Protein AF-A0A3D2MP06-F1 (afdb_monomer_lite)

Secondary structure (DSSP, 8-state):
-HHHHHHHHHT-S--EEEESS--TTGGG-SEEEEBPPTTT--EEEE-TTS-EEEE---SPPPTT-B-HHHHHHHHHHHH-

Sequence (80 aa):
DQHTVEQALRGLDLFVVTDFFLSETAELADIVLPGSVWAEDEGTVTSLEGRVIKYNKAVEPPGEARVDWHIVCELARRLG

Foldseek 3Di:
DVVVVLVVLLPDPAFEEEDCDCDPSNVSGPYYAHEADPQQAWDWDADPVGDTDTDHHNDHGPDRYDHPVVVVVVVVVVVD

Radius of gyration: 15.5 Å; chains: 1; bounding box: 38×27×38 Å

pLDDT: mean 95.88, std 2.02, range [86.12, 98.25]

Structure (mmCIF, N/CA/C/O backbone):
data_AF-A0A3D2MP06-F1
#
_entry.id   AF-A0A3D2MP06-F1
#
loop_
_atom_site.group_PDB
_atom_site.id
_atom_site.type_symbol
_atom_site.label_atom_id
_atom_site.label_alt_id
_atom_site.label_comp_id
_atom_site.label_asym_id
_atom_site.label_entity_id
_atom_site.label_seq_id
_atom_site.pdbx_PDB_ins_code
_atom_site.Cartn_x
_atom_site.Cartn_y
_atom_site.Cartn_z
_atom_site.occupancy
_atom_site.B_iso_or_equiv
_atom_site.auth_seq_id
_atom_site.auth_comp_id
_atom_site.auth_asym_id
_atom_site.auth_atom_id
_atom_site.pdbx_PDB_model_num
ATOM 1 N N . ASP A 1 1 ? 7.324 2.916 20.895 1.00 86.12 1 ASP A N 1
ATOM 2 C CA . ASP A 1 1 ? 6.846 1.847 21.787 1.00 86.12 1 ASP A CA 1
ATOM 3 C C . ASP A 1 1 ? 5.700 1.139 21.079 1.00 86.12 1 ASP A C 1
ATOM 5 O O . ASP A 1 1 ? 4.818 1.825 20.576 1.00 86.12 1 ASP A O 1
ATOM 9 N N . GLN A 1 2 ? 5.768 -0.187 20.954 1.00 89.62 2 GLN A N 1
ATOM 10 C CA . GLN A 1 2 ? 4.807 -0.985 20.181 1.00 89.62 2 GLN A CA 1
ATOM 11 C C . GLN A 1 2 ? 3.393 -0.867 20.761 1.00 89.62 2 GLN A C 1
ATOM 13 O O . GLN A 1 2 ? 2.436 -0.699 20.010 1.00 89.62 2 GLN A O 1
ATOM 18 N N . HIS A 1 3 ? 3.275 -0.850 22.091 1.00 92.62 3 HIS A N 1
ATOM 19 C CA . HIS A 1 3 ? 1.987 -0.739 22.769 1.00 92.62 3 HIS A CA 1
ATOM 20 C C . HIS A 1 3 ? 1.301 0.602 22.479 1.00 92.62 3 HIS A C 1
ATOM 22 O O . HIS A 1 3 ? 0.117 0.647 22.155 1.00 92.62 3 HIS A O 1
ATOM 28 N N . THR A 1 4 ? 2.067 1.694 22.510 1.00 96.31 4 THR A N 1
ATOM 29 C CA . THR A 1 4 ? 1.576 3.026 22.128 1.00 96.31 4 THR A CA 1
ATOM 30 C C . THR A 1 4 ? 1.015 3.058 20.694 1.00 96.31 4 THR A C 1
ATOM 32 O O . THR A 1 4 ? -0.022 3.676 20.463 1.00 96.31 4 THR A O 1
ATOM 35 N N . VAL A 1 5 ? 1.665 2.389 19.731 1.00 95.62 5 VAL A N 1
ATOM 36 C CA . VAL A 1 5 ? 1.192 2.338 18.331 1.00 95.62 5 VAL A CA 1
ATOM 37 C C . VAL A 1 5 ? -0.091 1.519 18.212 1.00 95.62 5 VAL A C 1
ATOM 39 O O . VAL A 1 5 ? -1.037 1.970 17.576 1.00 95.62 5 VAL A O 1
ATOM 42 N N . GLU A 1 6 ? -0.157 0.356 18.860 1.00 95.62 6 GLU A N 1
ATOM 43 C CA . GLU A 1 6 ? -1.353 -0.492 18.835 1.00 95.62 6 GLU A CA 1
ATOM 44 C C . GLU A 1 6 ? -2.582 0.24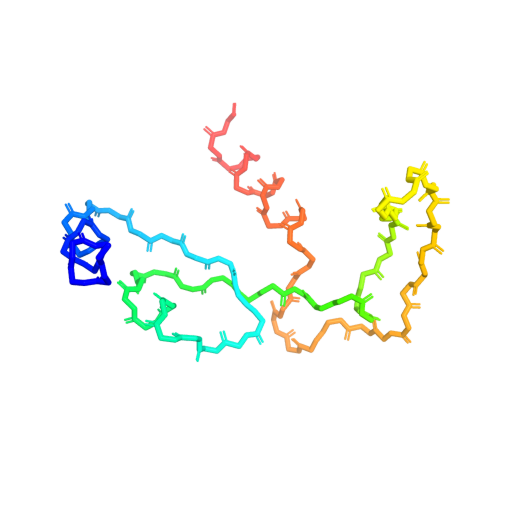3 19.392 1.00 95.62 6 GLU A C 1
ATOM 46 O O . GLU A 1 6 ? -3.646 0.224 18.777 1.00 95.62 6 GLU A O 1
ATOM 51 N N . GLN A 1 7 ? -2.434 0.938 20.526 1.00 96.12 7 GLN A N 1
ATOM 52 C CA . GLN A 1 7 ? -3.526 1.720 21.116 1.00 96.12 7 GLN A CA 1
ATOM 53 C C . GLN A 1 7 ? -4.004 2.837 20.183 1.00 96.12 7 GLN A C 1
ATOM 55 O O . GLN A 1 7 ? -5.205 3.069 20.072 1.00 96.12 7 GLN A O 1
ATOM 60 N N . ALA A 1 8 ? -3.079 3.506 19.490 1.00 96.50 8 ALA A N 1
ATOM 61 C CA . ALA A 1 8 ? -3.432 4.539 18.524 1.00 96.50 8 ALA A CA 1
ATOM 62 C C . ALA A 1 8 ? -4.208 3.963 17.330 1.00 96.50 8 ALA A C 1
ATOM 64 O O . ALA A 1 8 ? -5.217 4.542 16.940 1.00 96.50 8 ALA A O 1
ATOM 65 N N . LEU A 1 9 ? -3.777 2.817 16.789 1.00 96.38 9 LEU A N 1
ATOM 66 C CA . LEU A 1 9 ? -4.455 2.154 15.670 1.00 96.38 9 LEU A CA 1
ATOM 67 C C . LEU A 1 9 ? -5.858 1.670 16.052 1.00 96.38 9 LEU A C 1
ATOM 69 O O . LEU A 1 9 ? -6.802 1.907 15.308 1.00 96.38 9 LEU A O 1
ATOM 73 N N . ARG A 1 10 ? -6.019 1.068 17.238 1.00 94.88 10 ARG A N 1
ATOM 74 C CA . ARG A 1 10 ? -7.333 0.632 17.751 1.00 94.88 10 ARG A CA 1
ATOM 75 C C . ARG A 1 10 ? -8.286 1.787 18.065 1.00 94.88 10 ARG A C 1
ATOM 77 O O . ARG A 1 10 ? -9.485 1.563 18.182 1.00 94.88 10 ARG A O 1
ATOM 84 N N . GLY A 1 11 ? -7.755 2.990 18.273 1.00 95.94 11 GLY A N 1
ATOM 85 C CA . GLY A 1 11 ? -8.538 4.188 18.569 1.00 95.94 11 GLY A CA 1
ATOM 86 C C . GLY A 1 11 ? -9.051 4.931 17.334 1.00 95.94 11 GLY A C 1
ATOM 87 O O . GLY A 1 11 ? -9.715 5.952 17.500 1.00 95.94 11 GLY A O 1
ATOM 88 N N . LEU A 1 12 ? -8.722 4.480 16.119 1.00 97.69 12 LEU A N 1
ATOM 89 C CA . LEU A 1 12 ? -9.216 5.080 14.880 1.00 97.69 12 LEU A CA 1
ATOM 90 C C . LEU A 1 12 ? -10.689 4.712 14.654 1.00 97.69 12 LEU A C 1
ATOM 92 O O . LEU A 1 12 ? -11.079 3.569 14.860 1.00 97.69 12 LEU A O 1
ATOM 96 N N . ASP A 1 13 ? -11.491 5.664 14.166 1.00 98.00 13 ASP A N 1
ATOM 97 C CA . ASP A 1 13 ? -12.891 5.405 13.777 1.00 98.00 13 ASP A CA 1
ATOM 98 C C . ASP A 1 13 ? -13.001 4.464 12.563 1.00 98.00 13 ASP A C 1
ATOM 100 O O . ASP A 1 13 ? -14.034 3.832 12.344 1.00 98.00 13 ASP A O 1
ATOM 104 N N . LEU A 1 14 ? -11.951 4.431 11.739 1.00 97.38 14 LEU A N 1
ATOM 105 C CA . LEU A 1 14 ? -11.807 3.549 10.590 1.00 97.38 14 LEU A CA 1
ATOM 106 C C . LEU A 1 14 ? -10.318 3.343 10.300 1.00 97.38 14 LEU A C 1
ATOM 108 O O . LEU A 1 14 ? -9.602 4.304 9.999 1.00 97.38 14 LEU A O 1
ATOM 112 N N . PHE A 1 15 ? -9.869 2.093 10.319 1.00 97.69 15 PHE A N 1
ATOM 113 C CA . PHE A 1 15 ? -8.523 1.695 9.933 1.00 97.69 15 PHE A CA 1
ATOM 114 C C . PHE A 1 15 ? -8.559 0.753 8.725 1.00 97.69 15 PHE A C 1
ATOM 116 O O . PHE A 1 15 ? -9.067 -0.365 8.792 1.00 97.69 15 PHE A O 1
ATOM 123 N N . VAL A 1 16 ? -7.999 1.215 7.604 1.00 97.00 16 VAL A N 1
ATOM 124 C CA . VAL A 1 16 ? -7.893 0.448 6.355 1.00 97.00 16 VAL A CA 1
ATOM 125 C C . VAL A 1 16 ? -6.424 0.211 6.033 1.00 97.00 16 VAL A C 1
ATOM 127 O O . VAL A 1 16 ? -5.632 1.154 6.045 1.00 97.00 16 VAL A O 1
ATOM 130 N N . VAL A 1 17 ? -6.072 -1.030 5.704 1.00 96.81 17 VAL A N 1
ATOM 131 C CA . VAL A 1 17 ? -4.705 -1.428 5.338 1.00 96.81 17 VAL A CA 1
ATOM 132 C C . VAL A 1 17 ? -4.697 -2.078 3.960 1.00 96.81 17 VAL A C 1
ATOM 134 O O . VAL A 1 17 ? -5.559 -2.895 3.651 1.00 96.81 17 VAL A O 1
ATOM 137 N N . THR A 1 18 ? -3.704 -1.734 3.140 1.00 96.44 18 THR A N 1
ATOM 138 C CA . THR A 1 18 ? -3.342 -2.490 1.935 1.00 96.44 18 THR A CA 1
ATOM 139 C C . THR A 1 18 ? -2.195 -3.437 2.276 1.00 96.44 18 THR A C 1
ATOM 141 O O . THR A 1 18 ? -1.135 -2.969 2.694 1.00 96.44 18 THR A O 1
ATOM 144 N N . ASP A 1 19 ? -2.394 -4.744 2.126 1.00 95.75 19 ASP A N 1
ATOM 145 C CA . ASP A 1 19 ? -1.360 -5.743 2.425 1.00 95.75 19 ASP A CA 1
ATOM 146 C C . ASP A 1 19 ? -1.468 -6.939 1.467 1.00 95.75 19 ASP A C 1
ATOM 148 O O . ASP A 1 19 ? -2.551 -7.252 0.967 1.00 95.75 19 ASP A O 1
ATOM 152 N N . PHE A 1 20 ? -0.346 -7.605 1.199 1.00 93.31 20 PHE A N 1
ATOM 153 C CA . PHE A 1 20 ? -0.287 -8.813 0.362 1.00 93.31 20 PHE A CA 1
ATOM 154 C C . PHE A 1 20 ? -0.331 -10.102 1.200 1.00 93.31 20 PHE A C 1
ATOM 156 O O . PHE A 1 20 ? -0.478 -11.199 0.661 1.00 93.31 20 PHE A O 1
ATOM 163 N N . PHE A 1 21 ? -0.225 -9.984 2.526 1.00 92.12 21 PHE A N 1
ATOM 164 C CA . PHE A 1 21 ? -0.481 -11.058 3.483 1.00 92.12 21 PHE A CA 1
ATOM 165 C C . PHE A 1 21 ? -1.162 -10.499 4.737 1.00 92.12 21 PHE A C 1
ATOM 167 O O . PHE A 1 21 ? -1.123 -9.302 4.997 1.00 92.12 21 PHE A O 1
ATOM 174 N N . LEU A 1 22 ? -1.792 -11.358 5.539 1.00 93.25 22 LEU A N 1
ATO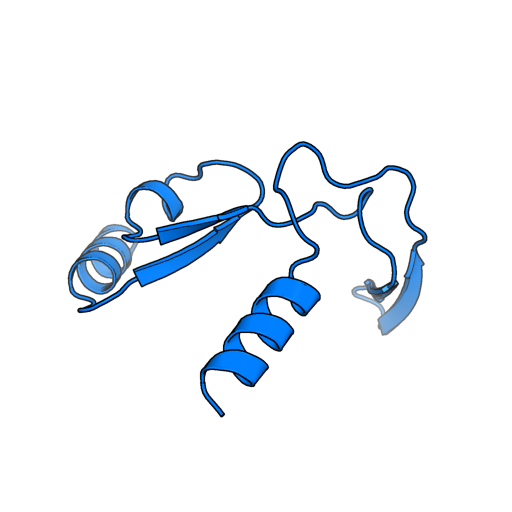M 175 C CA . LEU A 1 22 ? -2.388 -10.920 6.800 1.00 93.25 22 LEU A CA 1
ATOM 176 C C . LEU A 1 22 ? -1.288 -10.737 7.859 1.00 93.25 22 LEU A C 1
ATOM 178 O O . LEU A 1 2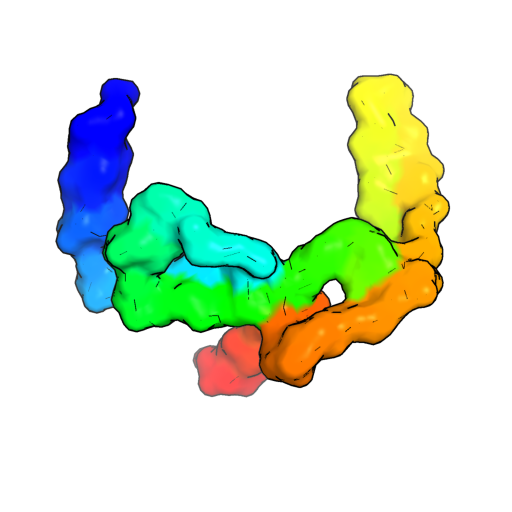2 ? -0.855 -11.705 8.483 1.00 93.25 22 LEU A O 1
ATOM 182 N N . SER A 1 23 ? -0.793 -9.508 8.002 1.00 95.12 23 SER A N 1
ATOM 183 C CA . SER A 1 23 ? 0.201 -9.121 9.008 1.00 95.12 23 SER A CA 1
ATOM 184 C C . SER A 1 23 ? -0.430 -8.830 10.377 1.00 95.12 23 SER A C 1
ATOM 186 O O . SER A 1 23 ? -1.623 -8.552 10.468 1.00 95.12 23 SER A O 1
ATOM 188 N N . GLU A 1 24 ? 0.379 -8.808 11.446 1.00 94.31 24 GLU A N 1
ATOM 189 C CA . GLU A 1 24 ? -0.075 -8.426 12.802 1.00 94.31 24 GLU A CA 1
ATOM 190 C C . GLU A 1 24 ? -0.763 -7.050 12.820 1.00 94.31 24 GLU A C 1
ATOM 192 O O . GLU A 1 24 ? -1.701 -6.826 13.577 1.00 94.31 24 GLU A O 1
ATOM 197 N N . THR 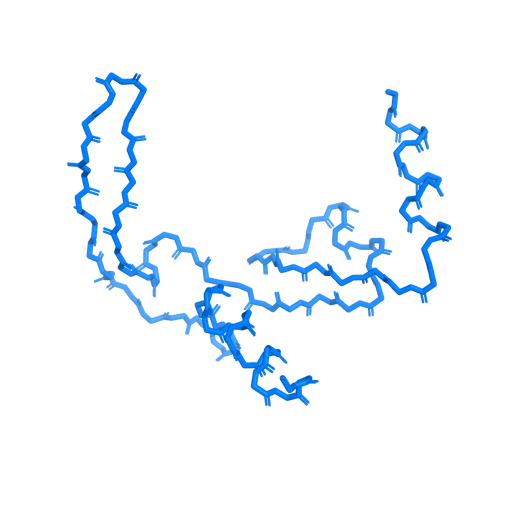A 1 25 ? -0.322 -6.125 11.961 1.00 95.38 25 THR A N 1
ATOM 198 C CA . THR A 1 25 ? -0.953 -4.809 11.798 1.00 95.38 25 THR A CA 1
ATOM 199 C C . THR A 1 25 ? -2.281 -4.912 11.052 1.00 95.38 25 THR A C 1
ATOM 201 O O . THR A 1 25 ? -3.246 -4.256 11.437 1.00 95.38 25 THR A O 1
ATOM 204 N N . ALA A 1 26 ? -2.347 -5.725 9.994 1.00 96.06 26 ALA A N 1
ATOM 205 C CA . ALA A 1 26 ? -3.569 -5.929 9.220 1.00 96.06 26 ALA A CA 1
ATOM 206 C C . ALA A 1 26 ? -4.672 -6.621 10.042 1.00 96.06 26 ALA A C 1
ATOM 208 O O . ALA A 1 26 ? -5.846 -6.340 9.830 1.00 96.06 26 ALA A O 1
ATOM 209 N N . GLU A 1 27 ? -4.318 -7.450 11.030 1.00 95.69 27 GLU A N 1
ATOM 210 C CA . GLU A 1 27 ? -5.279 -8.028 11.986 1.00 95.69 27 GLU A CA 1
ATOM 211 C C . GLU A 1 27 ? -5.976 -6.981 12.869 1.00 95.69 27 GLU A C 1
ATOM 213 O O . GLU A 1 27 ? -7.041 -7.248 13.427 1.00 95.69 27 GLU A O 1
ATOM 218 N N 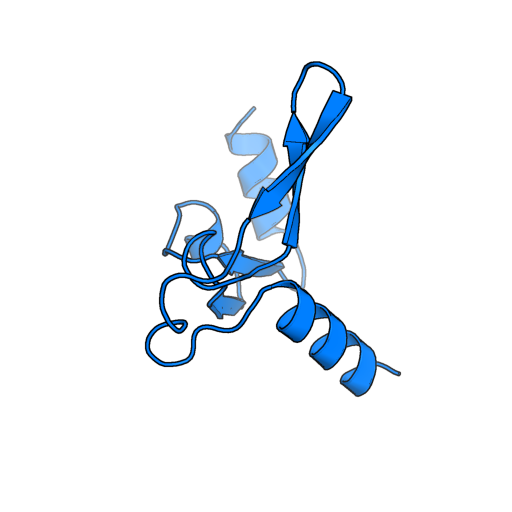. LEU A 1 28 ? -5.391 -5.788 13.009 1.00 96.19 28 LEU A N 1
ATOM 219 C CA . LEU A 1 28 ? -5.990 -4.679 13.753 1.00 96.19 28 LEU A CA 1
ATOM 220 C C . LEU A 1 28 ? -6.937 -3.829 12.894 1.00 96.19 28 LEU A C 1
ATOM 222 O O . LEU A 1 28 ? -7.617 -2.969 13.449 1.00 96.19 28 LEU A O 1
ATOM 226 N N . ALA A 1 29 ? -6.942 -4.013 11.571 1.00 97.44 29 ALA A N 1
ATOM 227 C CA . ALA A 1 29 ? -7.688 -3.181 10.636 1.00 97.44 29 ALA A CA 1
ATOM 228 C C . ALA A 1 29 ? -9.159 -3.598 10.526 1.00 97.44 29 ALA A C 1
ATOM 230 O O . ALA A 1 29 ? -9.493 -4.782 10.557 1.00 97.44 29 ALA A O 1
ATOM 231 N N . ASP A 1 30 ? -10.037 -2.620 10.308 1.00 97.69 30 ASP A N 1
ATOM 232 C CA . ASP A 1 30 ? -11.445 -2.872 9.991 1.00 97.69 30 ASP A CA 1
ATOM 233 C C . ASP A 1 30 ? -11.598 -3.453 8.580 1.00 97.69 30 ASP A C 1
ATOM 235 O O . ASP A 1 30 ? -12.500 -4.246 8.305 1.00 97.69 30 ASP A O 1
ATOM 239 N N . ILE A 1 31 ? -10.721 -3.030 7.664 1.00 96.81 31 ILE A N 1
ATOM 240 C CA . ILE A 1 31 ? -10.716 -3.457 6.266 1.00 96.81 31 ILE A CA 1
ATOM 241 C C . ILE A 1 31 ? -9.279 -3.727 5.827 1.00 96.81 31 ILE A C 1
ATOM 243 O O . ILE A 1 31 ? -8.411 -2.857 5.917 1.00 96.81 31 ILE A O 1
ATOM 247 N N . VAL A 1 32 ? -9.062 -4.912 5.258 1.00 97.12 32 VAL A N 1
ATOM 248 C CA . VAL A 1 32 ? -7.821 -5.272 4.566 1.00 97.12 32 VAL A CA 1
ATOM 249 C C . VAL A 1 32 ? -8.100 -5.344 3.068 1.00 97.12 32 VAL A C 1
ATOM 251 O O . VAL A 1 32 ? -8.973 -6.090 2.623 1.00 97.12 32 VAL A O 1
ATOM 254 N N . LEU A 1 33 ? -7.375 -4.547 2.289 1.00 97.12 33 LEU A N 1
ATOM 255 C CA . LEU A 1 33 ? -7.435 -4.532 0.831 1.00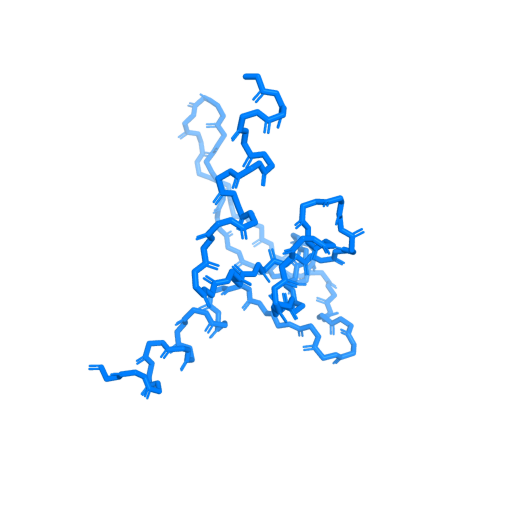 97.12 33 LEU A CA 1
ATOM 256 C C . LEU A 1 33 ? -6.243 -5.335 0.285 1.00 97.12 33 LEU A C 1
ATOM 258 O O . LEU A 1 33 ? -5.102 -4.982 0.590 1.00 97.12 33 LEU A O 1
ATOM 262 N N . PRO A 1 34 ? -6.470 -6.400 -0.505 1.00 96.19 34 PRO A N 1
ATOM 263 C CA . PRO A 1 34 ? -5.390 -7.262 -0.972 1.00 96.19 34 PRO A CA 1
ATOM 264 C C . PRO A 1 34 ? -4.547 -6.553 -2.043 1.00 96.19 34 PRO A C 1
ATOM 266 O O . PRO A 1 34 ? -5.017 -6.312 -3.160 1.00 96.19 34 PRO A O 1
ATOM 269 N N . GLY A 1 35 ? -3.312 -6.209 -1.676 1.00 96.31 35 GLY A N 1
ATOM 270 C CA . GLY A 1 35 ? -2.315 -5.577 -2.541 1.00 96.31 35 GLY A CA 1
ATOM 271 C C . GLY A 1 35 ? -1.501 -6.590 -3.348 1.00 96.31 35 GLY A C 1
ATOM 272 O O . GLY A 1 35 ? -1.531 -7.792 -3.078 1.00 96.31 35 GLY A O 1
ATOM 273 N N . SER A 1 36 ? -0.767 -6.096 -4.342 1.00 96.06 36 SER A N 1
ATOM 274 C CA . SER A 1 36 ? 0.129 -6.904 -5.174 1.00 96.06 36 SER A CA 1
ATOM 275 C C . SER A 1 36 ? 1.538 -6.965 -4.587 1.00 96.06 36 SER A C 1
ATOM 277 O O . SER A 1 36 ? 1.942 -6.086 -3.827 1.00 96.06 36 SER A O 1
ATOM 279 N N . VAL A 1 37 ? 2.339 -7.952 -4.986 1.00 95.19 37 VAL A N 1
ATOM 280 C CA . VAL A 1 37 ? 3.790 -7.935 -4.722 1.00 95.19 37 VAL A CA 1
ATOM 281 C C . VAL A 1 37 ? 4.596 -7.433 -5.921 1.00 95.19 37 VAL A C 1
ATOM 283 O O . VAL A 1 37 ? 4.113 -7.354 -7.043 1.00 95.19 37 VAL A O 1
ATOM 286 N N . TRP A 1 38 ? 5.888 -7.164 -5.711 1.00 93.94 38 TRP A N 1
ATOM 287 C CA . TRP A 1 38 ? 6.808 -6.661 -6.747 1.00 93.94 38 TRP A CA 1
ATOM 288 C C . TRP A 1 38 ? 6.842 -7.486 -8.048 1.00 93.94 38 TRP A C 1
ATOM 290 O O . TRP A 1 38 ? 7.130 -6.944 -9.109 1.00 93.94 38 TRP A O 1
ATOM 300 N N . ALA A 1 39 ? 6.590 -8.797 -7.973 1.00 95.38 39 ALA A N 1
ATOM 301 C CA . ALA A 1 39 ? 6.565 -9.685 -9.135 1.00 95.38 39 ALA A CA 1
ATOM 302 C C . ALA A 1 39 ? 5.250 -9.591 -9.935 1.00 95.38 39 ALA A C 1
ATOM 304 O O . ALA A 1 39 ? 5.193 -10.061 -11.073 1.00 95.38 39 ALA A O 1
ATOM 305 N N . GLU A 1 40 ? 4.213 -9.006 -9.341 1.00 96.69 40 GLU A N 1
ATOM 306 C CA . GLU A 1 40 ? 2.848 -8.901 -9.865 1.00 96.69 40 GLU A CA 1
ATOM 307 C C . GLU A 1 40 ? 2.532 -7.514 -10.449 1.00 96.69 40 GLU A C 1
ATOM 309 O O . GLU A 1 40 ? 1.496 -7.336 -11.089 1.00 96.69 40 GLU A O 1
ATOM 314 N N . ASP A 1 41 ? 3.438 -6.547 -10.275 1.00 95.50 41 ASP A N 1
ATOM 315 C CA . ASP A 1 41 ? 3.347 -5.189 -10.818 1.00 95.50 41 ASP A CA 1
ATOM 316 C C . ASP A 1 41 ? 4.584 -4.835 -11.664 1.00 95.50 41 ASP A C 1
ATOM 318 O O . ASP A 1 41 ? 5.576 -5.568 -11.720 1.00 95.50 41 ASP A O 1
ATOM 322 N N . GLU A 1 42 ? 4.531 -3.699 -12.351 1.00 95.94 42 GLU A N 1
ATOM 323 C CA . GLU A 1 42 ? 5.661 -3.080 -13.026 1.00 95.94 42 GLU A CA 1
ATOM 324 C C . GLU A 1 42 ? 5.849 -1.626 -12.596 1.00 95.94 42 GLU A C 1
ATOM 326 O O . GLU A 1 42 ? 4.909 -0.906 -12.271 1.00 95.94 42 GLU A O 1
ATOM 331 N N . GLY A 1 43 ? 7.087 -1.146 -12.653 1.00 95.62 43 GLY A N 1
ATOM 332 C CA . GLY A 1 43 ? 7.351 0.234 -12.288 1.00 95.62 43 GLY A CA 1
ATOM 333 C C . GLY A 1 43 ? 8.822 0.532 -12.118 1.00 95.62 43 GLY A C 1
ATOM 334 O O . GLY A 1 43 ? 9.694 -0.081 -12.740 1.00 95.62 43 GLY A O 1
ATOM 335 N N . THR A 1 44 ? 9.100 1.514 -11.268 1.00 96.69 44 THR A N 1
ATOM 336 C CA . THR A 1 44 ? 10.463 1.934 -10.963 1.00 96.69 44 THR A CA 1
ATOM 337 C C . THR A 1 44 ? 10.694 2.005 -9.469 1.00 96.69 44 THR A C 1
ATOM 339 O O . THR A 1 44 ? 9.851 2.515 -8.737 1.00 96.69 44 THR A O 1
ATOM 342 N N . VAL A 1 45 ? 11.873 1.575 -9.038 1.00 96.81 45 VAL A N 1
ATOM 343 C CA . VAL A 1 45 ? 12.380 1.799 -7.683 1.00 96.81 45 VAL A CA 1
ATOM 344 C C . VAL A 1 45 ? 13.656 2.628 -7.749 1.00 96.81 45 VAL A C 1
ATOM 346 O O . VAL A 1 45 ? 14.392 2.574 -8.737 1.00 96.81 45 VAL A O 1
ATOM 349 N N . THR A 1 46 ? 13.926 3.388 -6.694 1.00 97.94 46 THR A N 1
ATOM 350 C CA . THR A 1 46 ? 15.174 4.144 -6.556 1.00 97.94 46 THR A CA 1
ATOM 351 C C . THR A 1 46 ? 16.074 3.424 -5.560 1.00 97.94 46 THR A C 1
ATOM 353 O O . THR A 1 46 ? 15.671 3.202 -4.420 1.00 97.94 46 THR A O 1
ATOM 356 N N . SER A 1 47 ? 17.279 3.038 -5.986 1.00 97.00 47 SER A N 1
ATOM 357 C CA . SER A 1 47 ? 18.268 2.415 -5.099 1.00 97.00 47 SER A CA 1
ATOM 358 C C . SER A 1 47 ? 18.797 3.409 -4.061 1.00 97.00 47 SER A C 1
ATOM 360 O O . SER A 1 47 ? 18.640 4.623 -4.209 1.00 97.00 47 SER A O 1
ATOM 362 N N . LEU A 1 48 ? 19.483 2.909 -3.028 1.00 97.50 48 LEU A N 1
ATOM 363 C CA . LEU A 1 48 ? 20.092 3.752 -1.990 1.00 97.50 48 LEU A CA 1
ATOM 364 C C . LEU A 1 48 ? 21.144 4.724 -2.553 1.00 97.50 48 LEU A C 1
ATOM 366 O O . LEU A 1 48 ? 21.333 5.811 -2.018 1.00 97.50 48 LEU A O 1
ATOM 370 N N . GLU A 1 49 ? 21.792 4.370 -3.663 1.00 97.69 49 GLU A N 1
ATOM 371 C CA . GLU A 1 49 ? 22.744 5.216 -4.393 1.00 97.69 49 GLU A CA 1
ATOM 372 C C . GLU A 1 49 ? 22.061 6.183 -5.378 1.00 97.69 49 GLU A C 1
ATOM 374 O O . GLU A 1 49 ? 22.738 6.855 -6.155 1.00 97.69 49 GLU A O 1
ATOM 379 N N . GLY A 1 50 ? 20.726 6.237 -5.392 1.00 97.38 50 GLY A N 1
ATOM 380 C CA . GLY A 1 50 ? 19.948 7.135 -6.244 1.00 97.38 50 GLY A CA 1
ATOM 381 C C . GLY A 1 50 ? 19.748 6.644 -7.679 1.00 97.38 50 GLY A C 1
ATOM 382 O O . GLY A 1 50 ? 19.423 7.444 -8.557 1.00 97.38 50 GLY A O 1
ATOM 383 N N . ARG A 1 51 ? 19.940 5.349 -7.965 1.00 98.00 51 ARG A N 1
ATOM 384 C CA . ARG A 1 51 ? 19.706 4.806 -9.313 1.00 98.00 51 ARG A CA 1
ATOM 385 C C . ARG A 1 51 ? 18.236 4.469 -9.508 1.00 98.00 51 ARG A C 1
ATOM 387 O O . ARG A 1 51 ? 17.680 3.700 -8.732 1.00 98.00 51 ARG A O 1
ATOM 394 N N . VAL A 1 52 ? 17.640 4.973 -10.587 1.00 98.25 52 VAL A N 1
ATOM 395 C CA . VAL A 1 52 ? 16.304 4.554 -11.028 1.00 98.25 52 VAL A CA 1
ATOM 396 C C . VAL A 1 52 ? 16.420 3.207 -11.737 1.00 98.25 52 VAL A C 1
ATOM 398 O O . VAL A 1 52 ? 17.129 3.083 -12.737 1.00 98.25 52 VAL A O 1
ATOM 401 N N . ILE A 1 53 ? 15.725 2.200 -11.218 1.00 97.81 53 ILE A N 1
ATOM 402 C CA . ILE A 1 53 ? 15.698 0.838 -11.750 1.00 97.81 53 ILE A CA 1
ATOM 403 C C . ILE A 1 53 ? 14.270 0.534 -12.176 1.00 97.81 53 ILE A C 1
ATOM 405 O O . ILE A 1 53 ? 13.357 0.587 -11.355 1.00 97.81 53 ILE A O 1
ATOM 409 N N . LYS A 1 54 ? 14.085 0.190 -13.452 1.00 97.31 54 LYS A N 1
ATOM 410 C CA . LYS A 1 54 ? 12.814 -0.336 -13.950 1.00 97.31 54 LYS A CA 1
ATOM 411 C C . LYS A 1 54 ? 12.730 -1.833 -13.660 1.00 97.31 54 LYS A C 1
ATOM 413 O O . LYS A 1 54 ? 13.644 -2.572 -14.022 1.00 97.31 54 LYS A O 1
ATOM 418 N N . TYR A 1 55 ? 11.621 -2.270 -13.078 1.00 96.38 55 TYR A N 1
ATOM 419 C CA . TYR A 1 55 ? 11.237 -3.676 -12.998 1.00 96.38 55 TYR A CA 1
ATOM 420 C C . TYR A 1 55 ? 9.994 -3.914 -13.863 1.00 96.38 55 TYR A C 1
ATOM 422 O O . TYR A 1 55 ? 9.224 -2.989 -14.124 1.00 96.38 55 TYR A O 1
ATOM 430 N N . ASN A 1 56 ? 9.841 -5.140 -14.361 1.00 97.06 56 ASN A N 1
ATOM 431 C CA . ASN A 1 56 ? 8.698 -5.536 -15.180 1.00 97.06 56 ASN A CA 1
ATOM 432 C C . ASN A 1 56 ? 7.913 -6.623 -14.451 1.00 97.06 56 ASN A C 1
ATOM 434 O O . ASN A 1 56 ? 8.510 -7.443 -13.748 1.00 97.06 56 ASN A O 1
ATOM 438 N N . LYS A 1 57 ? 6.608 -6.660 -14.708 1.00 97.12 57 LYS A N 1
ATOM 439 C CA . LYS A 1 57 ? 5.706 -7.677 -14.182 1.00 97.12 57 LYS A CA 1
ATOM 440 C C . LYS A 1 57 ? 6.114 -9.072 -14.655 1.00 97.12 57 LYS A C 1
ATOM 442 O O . LYS A 1 57 ? 6.337 -9.285 -15.849 1.00 97.12 57 LYS A O 1
ATOM 447 N N . ALA A 1 58 ? 6.198 -10.015 -13.721 1.00 97.38 58 ALA A N 1
ATOM 448 C CA . ALA A 1 58 ? 6.555 -11.407 -13.984 1.00 97.38 58 ALA A CA 1
ATOM 449 C C . ALA A 1 58 ? 5.334 -12.340 -13.981 1.00 97.38 58 ALA A C 1
ATOM 451 O O . ALA A 1 58 ? 5.292 -13.290 -14.762 1.00 97.38 58 ALA A O 1
ATOM 452 N N . VAL A 1 59 ? 4.351 -12.077 -13.117 1.00 97.06 59 VAL A N 1
ATOM 453 C CA . VAL A 1 59 ? 3.117 -12.865 -12.958 1.00 97.06 59 VAL A CA 1
ATOM 454 C C . VAL A 1 59 ? 1.911 -11.945 -12.752 1.00 97.06 59 VAL A C 1
ATOM 456 O O . VAL A 1 59 ? 2.079 -10.751 -12.543 1.00 97.06 59 VAL A O 1
ATOM 459 N N . GLU A 1 60 ? 0.690 -12.469 -12.850 1.00 96.31 60 GLU A N 1
ATOM 460 C CA . GLU A 1 60 ? -0.518 -11.697 -12.522 1.00 96.31 60 GLU A CA 1
ATOM 461 C C . GLU A 1 60 ? -0.831 -11.779 -11.017 1.00 96.31 60 GLU A C 1
ATOM 463 O O . GLU A 1 60 ? -0.573 -12.834 -10.425 1.00 96.31 60 GLU A O 1
ATOM 468 N N . PRO A 1 61 ? -1.426 -10.730 -10.410 1.00 95.62 61 PRO A N 1
ATOM 469 C CA . PRO A 1 61 ? -1.904 -10.792 -9.032 1.00 95.62 61 PRO A CA 1
ATOM 470 C C . PRO A 1 61 ? -2.883 -11.963 -8.815 1.00 95.62 61 PRO A C 1
ATOM 472 O O . PRO A 1 61 ? -3.776 -12.182 -9.643 1.00 95.62 61 PRO A O 1
ATOM 475 N N . PRO A 1 62 ? -2.751 -12.736 -7.723 1.00 94.75 62 PRO A N 1
ATOM 476 C CA . PRO A 1 62 ? -3.601 -13.888 -7.466 1.00 94.75 62 PRO A CA 1
ATOM 477 C C . PRO A 1 62 ? -4.980 -13.483 -6.933 1.00 94.75 62 PRO A C 1
ATOM 479 O O . PRO A 1 62 ? -5.125 -12.564 -6.130 1.00 94.75 62 PRO A O 1
ATOM 482 N N . GLY A 1 63 ? -6.005 -14.253 -7.306 1.00 95.00 63 GLY A N 1
ATOM 483 C CA . GLY A 1 63 ? -7.352 -14.106 -6.752 1.00 95.00 63 GLY A CA 1
ATOM 484 C C . GLY A 1 63 ? -7.942 -12.718 -7.004 1.00 95.00 63 GLY A C 1
ATOM 485 O O . GLY A 1 63 ? -8.144 -12.329 -8.151 1.00 95.00 63 GLY A O 1
ATOM 486 N N . GLU A 1 64 ? -8.245 -11.997 -5.924 1.00 94.44 64 GLU A N 1
ATOM 487 C CA . GLU A 1 64 ? -8.800 -10.637 -5.968 1.00 94.44 64 GLU A CA 1
ATOM 488 C C . GLU A 1 64 ? -7.757 -9.548 -5.679 1.00 94.44 64 GLU A C 1
ATOM 490 O O . GLU A 1 64 ? -8.124 -8.375 -5.569 1.00 94.44 64 GLU A O 1
ATOM 495 N N . ALA A 1 65 ? -6.476 -9.919 -5.553 1.00 96.31 65 ALA A N 1
ATOM 496 C CA . ALA A 1 65 ? -5.402 -8.963 -5.333 1.00 96.31 65 ALA A CA 1
ATOM 497 C C . ALA A 1 65 ? -5.329 -7.959 -6.486 1.00 96.31 65 ALA A C 1
ATOM 499 O O . ALA A 1 65 ? -5.526 -8.291 -7.660 1.00 96.31 65 ALA A O 1
ATOM 500 N N . ARG A 1 66 ? -5.063 -6.700 -6.146 1.00 95.94 66 ARG A N 1
ATOM 501 C CA . ARG A 1 66 ? -4.935 -5.610 -7.113 1.00 95.94 66 ARG A CA 1
ATOM 502 C C . ARG A 1 66 ? -3.636 -4.882 -6.874 1.00 95.94 66 ARG A C 1
ATOM 504 O O . ARG A 1 66 ? -3.159 -4.789 -5.751 1.00 95.94 66 ARG A O 1
ATOM 511 N N . VAL A 1 67 ? -3.122 -4.290 -7.942 1.00 96.00 67 VAL A N 1
ATOM 512 C CA . VAL A 1 67 ? -1.982 -3.393 -7.831 1.00 96.00 67 VAL A CA 1
ATOM 513 C C . VAL A 1 67 ? -2.315 -2.216 -6.913 1.00 96.00 67 VAL A C 1
ATOM 515 O O . VAL A 1 67 ? -3.354 -1.573 -7.075 1.00 96.00 67 VAL A O 1
ATOM 518 N N . ASP A 1 68 ? -1.432 -1.917 -5.964 1.00 94.75 68 ASP A N 1
ATOM 519 C CA . ASP A 1 68 ? -1.678 -0.975 -4.868 1.00 94.75 68 ASP A CA 1
ATOM 520 C C . ASP A 1 68 ? -2.089 0.415 -5.366 1.00 94.75 68 ASP A C 1
ATOM 522 O O . ASP A 1 68 ? -3.046 1.019 -4.873 1.00 94.75 68 ASP A O 1
ATOM 526 N N . TRP A 1 69 ? -1.437 0.913 -6.419 1.00 93.81 69 TRP A N 1
ATOM 527 C CA . TRP A 1 69 ? -1.787 2.213 -6.990 1.00 93.81 69 TRP A CA 1
ATOM 528 C C . TRP A 1 69 ? -3.168 2.209 -7.664 1.00 93.81 69 TRP A C 1
ATOM 530 O O . TRP A 1 69 ? -3.871 3.219 -7.605 1.00 93.81 69 TRP A O 1
ATOM 540 N N . HIS A 1 70 ? -3.616 1.082 -8.235 1.00 95.75 70 HIS A N 1
ATOM 541 C CA . HIS A 1 70 ? -4.981 0.958 -8.752 1.00 95.75 70 HIS A CA 1
ATOM 542 C C . HIS A 1 70 ? -6.016 1.075 -7.632 1.00 95.75 70 HIS A C 1
ATOM 544 O O . HIS A 1 70 ? -7.024 1.757 -7.824 1.00 95.75 70 HIS A O 1
ATOM 550 N N . ILE A 1 71 ? -5.761 0.448 -6.476 1.00 96.31 71 ILE A N 1
ATOM 551 C CA . ILE A 1 71 ? -6.638 0.521 -5.298 1.00 96.31 71 ILE A CA 1
ATOM 552 C C . ILE A 1 71 ? -6.817 1.985 -4.888 1.00 96.31 71 ILE A C 1
ATOM 554 O O . ILE A 1 71 ? -7.944 2.470 -4.783 1.00 96.31 71 ILE A O 1
ATOM 558 N N . VAL A 1 72 ? -5.712 2.719 -4.739 1.00 95.62 72 VAL A N 1
ATOM 559 C CA . VAL A 1 72 ? -5.740 4.141 -4.365 1.00 95.62 72 VAL A CA 1
ATOM 560 C C . VAL A 1 72 ? -6.468 4.985 -5.417 1.00 95.62 72 VAL A C 1
ATOM 562 O O . VAL A 1 72 ? -7.322 5.800 -5.067 1.00 95.62 72 VAL A O 1
ATOM 565 N N . CYS A 1 73 ? -6.197 4.778 -6.709 1.00 97.06 73 CYS A N 1
ATOM 566 C CA . CYS A 1 73 ? -6.890 5.495 -7.782 1.00 97.06 73 CYS A CA 1
ATOM 567 C C . CYS A 1 73 ? -8.398 5.204 -7.819 1.00 97.06 73 CYS A C 1
ATOM 569 O O . CYS A 1 73 ? -9.195 6.078 -8.164 1.00 97.06 73 CYS A O 1
ATOM 571 N N . GLU A 1 74 ? -8.813 3.979 -7.505 1.00 97.06 74 GLU A N 1
ATOM 572 C CA . GLU A 1 74 ? -10.221 3.603 -7.446 1.00 97.06 74 GLU A CA 1
ATOM 573 C C . GLU A 1 74 ? -10.929 4.223 -6.244 1.00 97.06 74 GLU A C 1
ATOM 575 O O . GLU A 1 74 ? -12.045 4.723 -6.401 1.00 97.06 74 GLU A O 1
ATOM 580 N N . LEU A 1 75 ? -10.272 4.252 -5.082 1.00 96.06 75 LEU A N 1
ATOM 581 C CA . LEU A 1 75 ? -10.758 4.973 -3.909 1.00 96.06 75 LEU A CA 1
ATOM 582 C C . LEU A 1 75 ? -10.936 6.457 -4.227 1.00 96.06 75 LEU A C 1
ATOM 584 O O . LEU A 1 75 ? -12.027 6.982 -4.026 1.00 96.06 75 LEU A O 1
ATOM 588 N N . ALA A 1 76 ? -9.920 7.101 -4.810 1.00 97.00 76 ALA A N 1
ATOM 589 C CA . ALA A 1 76 ? -10.003 8.500 -5.225 1.00 97.00 76 ALA A CA 1
ATOM 590 C C . ALA A 1 76 ? -11.198 8.731 -6.162 1.00 97.00 76 ALA A C 1
ATOM 592 O O . ALA A 1 76 ? -12.066 9.544 -5.873 1.00 97.00 76 ALA A O 1
ATOM 593 N N . ARG A 1 77 ? -11.342 7.921 -7.220 1.00 97.69 77 ARG A N 1
ATOM 594 C CA . ARG A 1 77 ? -12.474 8.031 -8.157 1.00 97.69 77 ARG A CA 1
ATOM 595 C C . ARG A 1 77 ? -13.843 7.925 -7.470 1.00 97.69 77 ARG A C 1
ATOM 597 O O . ARG A 1 77 ? -14.794 8.549 -7.930 1.00 97.69 77 ARG A O 1
ATOM 604 N N . ARG A 1 78 ? -13.968 7.097 -6.430 1.00 97.06 78 ARG A N 1
ATOM 605 C CA . ARG A 1 78 ? -15.228 6.896 -5.693 1.00 97.06 78 ARG A CA 1
ATOM 606 C C . ARG A 1 78 ? -15.510 8.009 -4.683 1.00 97.06 78 ARG A C 1
ATOM 608 O O . ARG A 1 78 ? -16.675 8.243 -4.379 1.00 97.06 78 ARG A O 1
ATOM 615 N N . LEU A 1 79 ? -14.470 8.654 -4.161 1.00 95.88 79 LEU A N 1
ATOM 616 C CA . LEU A 1 79 ? -14.575 9.708 -3.150 1.00 95.88 79 LEU A CA 1
ATOM 617 C C . LEU A 1 79 ? -14.697 11.119 -3.752 1.00 95.88 79 LEU A C 1
ATOM 619 O O . LEU A 1 79 ? -15.138 12.023 -3.043 1.00 95.88 79 LEU A O 1
ATOM 623 N N . GLY A 1 80 ? -14.398 11.281 -5.046 1.00 88.06 80 GLY A N 1
ATOM 624 C CA . GLY A 1 80 ? -14.489 12.551 -5.782 1.00 88.06 80 GLY A CA 1
ATOM 625 C C . GLY A 1 80 ? -13.155 13.273 -5.885 1.00 88.06 80 GLY A C 1
ATOM 626 O O . GLY A 1 80 ? -13.204 14.490 -6.166 1.00 88.06 80 GLY A O 1
#